Protein AF-A0A946HEK8-F1 (afdb_monomer_lite)

Foldseek 3Di:
DLVVLLVVLVVLLVVLVVQLVVLVPDPDVVSSVVSNVVSVVSSVVSVVVSCCSVVVDPDPPPDD

Radius of gyration: 16.12 Å; chains: 1; bounding box: 32×11×54 Å

Structure (mmCIF, N/CA/C/O backbone):
data_AF-A0A946HEK8-F1
#
_entry.id   AF-A0A946HEK8-F1
#
loop_
_atom_site.group_PDB
_atom_site.id
_atom_site.type_symbol
_atom_site.label_atom_id
_atom_site.label_alt_id
_atom_site.label_comp_id
_atom_site.label_asym_id
_atom_site.label_entity_id
_atom_site.label_seq_id
_atom_site.pdbx_PDB_ins_code
_atom_site.Cartn_x
_atom_site.Cartn_y
_atom_site.Cartn_z
_atom_site.occupancy
_atom_site.B_iso_or_equiv
_atom_site.auth_seq_id
_atom_site.auth_comp_id
_atom_site.auth_asym_id
_atom_site.auth_atom_id
_atom_site.pdbx_PDB_model_num
ATOM 1 N N . MET A 1 1 ? -17.353 3.814 14.482 1.00 58.78 1 MET A N 1
ATOM 2 C CA . MET A 1 1 ? -17.223 4.150 13.042 1.00 58.78 1 MET A CA 1
ATOM 3 C C . MET A 1 1 ? -15.825 3.853 12.472 1.00 58.78 1 MET A C 1
ATOM 5 O O . MET A 1 1 ? -15.348 4.573 11.611 1.00 58.78 1 MET A O 1
ATOM 9 N N . LYS A 1 2 ? -15.149 2.777 12.902 1.00 64.75 2 LYS A N 1
ATOM 10 C CA . LYS A 1 2 ? -13.778 2.462 12.444 1.00 64.75 2 LYS A CA 1
ATOM 11 C C . LYS A 1 2 ? -13.757 1.823 11.049 1.00 64.75 2 LYS A C 1
ATOM 13 O O . LYS A 1 2 ? -12.878 2.097 10.246 1.00 64.75 2 LYS A O 1
ATOM 18 N N . ILE A 1 3 ? -14.792 1.036 10.747 1.00 68.44 3 ILE A N 1
ATOM 19 C CA . ILE A 1 3 ? -14.991 0.358 9.458 1.00 68.44 3 ILE A CA 1
ATOM 20 C C . ILE A 1 3 ? -15.182 1.334 8.293 1.00 68.44 3 ILE A C 1
ATOM 22 O O . ILE A 1 3 ? -14.666 1.079 7.212 1.00 68.44 3 ILE A O 1
ATOM 26 N N . VAL A 1 4 ? -15.840 2.476 8.522 1.00 75.81 4 VAL A N 1
ATOM 27 C CA . VAL A 1 4 ? -16.048 3.504 7.485 1.00 75.81 4 VAL A CA 1
ATOM 28 C C . VAL A 1 4 ? -14.718 4.121 7.039 1.00 75.81 4 VAL A C 1
ATOM 30 O O . VAL A 1 4 ? -14.570 4.454 5.872 1.00 75.81 4 VAL A O 1
ATOM 33 N N . PHE A 1 5 ? -13.732 4.208 7.940 1.00 73.12 5 PHE A N 1
ATOM 34 C CA . PHE A 1 5 ? -12.374 4.661 7.617 1.00 73.12 5 PHE A CA 1
ATOM 35 C C . PHE A 1 5 ? -11.465 3.532 7.116 1.00 73.12 5 PHE A C 1
ATOM 37 O O . PHE A 1 5 ? -10.603 3.775 6.281 1.00 73.12 5 PHE A O 1
ATOM 44 N N . ALA A 1 6 ? -11.667 2.291 7.568 1.00 73.31 6 ALA A N 1
ATOM 45 C CA . ALA A 1 6 ? -10.898 1.142 7.090 1.00 73.31 6 ALA A CA 1
ATOM 46 C C . ALA A 1 6 ? -11.215 0.783 5.626 1.00 73.31 6 ALA A C 1
ATOM 48 O O . ALA A 1 6 ? -10.312 0.416 4.879 1.00 73.31 6 ALA A O 1
ATOM 49 N N . LEU A 1 7 ? -12.474 0.921 5.198 1.00 80.25 7 LEU A N 1
ATOM 50 C CA . LEU A 1 7 ? -12.916 0.598 3.838 1.00 80.25 7 LEU A CA 1
ATOM 51 C C . LEU A 1 7 ? -12.158 1.378 2.735 1.00 80.25 7 LEU A C 1
ATOM 53 O O . LEU A 1 7 ? -11.639 0.734 1.821 1.00 80.25 7 LEU A O 1
ATOM 57 N N . PRO A 1 8 ? -12.012 2.720 2.802 1.00 82.25 8 PRO A N 1
ATOM 58 C CA . PRO A 1 8 ? -11.234 3.464 1.815 1.00 82.25 8 PRO A CA 1
ATOM 59 C C . PRO A 1 8 ? -9.731 3.170 1.890 1.00 82.25 8 PRO A C 1
ATOM 61 O O . PRO A 1 8 ? -9.083 3.179 0.850 1.00 82.25 8 PRO A O 1
ATOM 64 N N . LEU A 1 9 ? -9.167 2.851 3.064 1.00 79.69 9 LEU A N 1
ATOM 65 C CA . LEU A 1 9 ? -7.751 2.459 3.186 1.00 79.69 9 LEU A CA 1
ATOM 66 C C . LEU A 1 9 ? -7.465 1.125 2.484 1.00 79.69 9 LEU A C 1
ATOM 68 O O . LEU A 1 9 ? -6.443 0.982 1.811 1.00 79.69 9 LEU A O 1
ATOM 72 N N . VAL A 1 10 ? -8.384 0.162 2.596 1.00 79.00 10 VAL A N 1
ATOM 73 C CA . VAL A 1 10 ? -8.309 -1.102 1.851 1.00 79.00 10 VAL A CA 1
ATOM 74 C C . VAL A 1 10 ? -8.471 -0.855 0.349 1.00 79.00 10 VAL A C 1
ATOM 76 O O . VAL A 1 10 ? -7.700 -1.395 -0.441 1.00 79.00 10 VAL A O 1
ATOM 79 N N . GLY A 1 11 ? -9.408 0.008 -0.057 1.00 84.25 11 GLY A N 1
ATOM 80 C CA . GLY A 1 11 ? -9.567 0.410 -1.458 1.00 84.25 11 GLY A CA 1
ATOM 81 C C . GLY A 1 11 ? -8.310 1.073 -2.036 1.00 84.25 11 GLY A C 1
ATOM 82 O O . GLY A 1 11 ? -7.872 0.722 -3.129 1.00 84.25 11 GLY A O 1
ATOM 83 N N . LEU A 1 12 ? -7.677 1.969 -1.276 1.00 83.06 12 LEU A N 1
ATOM 84 C CA . LEU A 1 12 ? -6.423 2.624 -1.654 1.00 83.06 12 LEU A CA 1
ATOM 85 C C . LEU A 1 12 ? -5.260 1.623 -1.746 1.00 83.06 12 LEU A C 1
ATOM 87 O O . LEU A 1 12 ? -4.418 1.730 -2.638 1.00 83.06 12 LEU A O 1
ATOM 91 N N . ALA A 1 13 ? -5.226 0.625 -0.857 1.00 82.81 13 ALA A N 1
ATOM 92 C CA . ALA A 1 13 ? -4.233 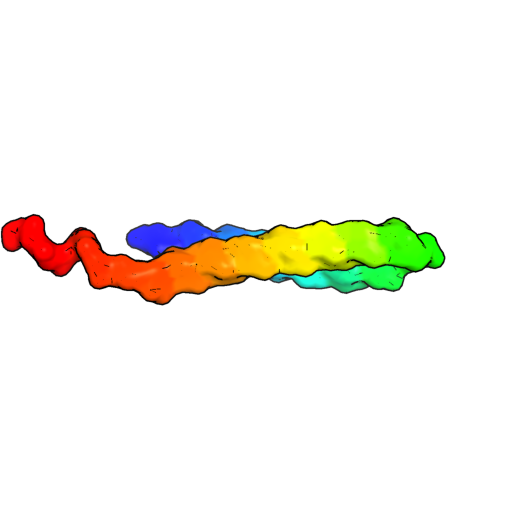-0.443 -0.911 1.00 82.81 13 ALA A CA 1
ATOM 93 C C . ALA A 1 13 ? -4.393 -1.287 -2.188 1.00 82.81 13 ALA A C 1
ATOM 95 O O . ALA A 1 13 ? -3.406 -1.529 -2.879 1.00 82.81 13 ALA A O 1
ATOM 96 N N . LEU A 1 14 ? -5.624 -1.664 -2.555 1.00 82.06 14 LEU A N 1
ATOM 97 C CA . LEU A 1 14 ? -5.905 -2.369 -3.814 1.00 82.06 14 LEU A CA 1
ATOM 98 C C . LEU A 1 14 ? -5.553 -1.520 -5.042 1.00 82.06 14 LEU A C 1
ATOM 100 O O . LEU A 1 14 ? -4.962 -2.035 -5.990 1.00 82.06 14 LEU A O 1
ATOM 104 N N . PHE A 1 15 ? -5.847 -0.218 -5.008 1.00 84.69 15 PHE A N 1
ATOM 105 C CA . PHE A 1 15 ? -5.446 0.717 -6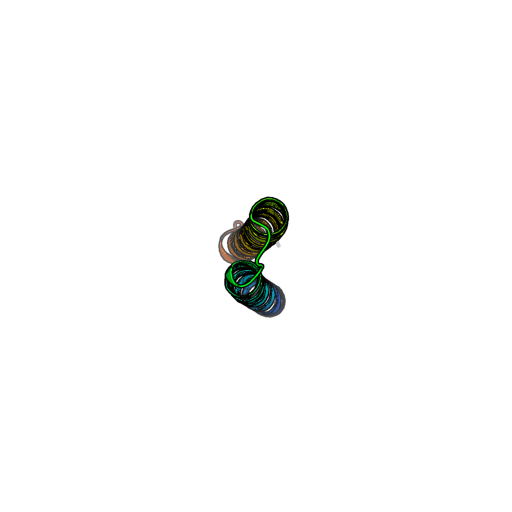.060 1.00 84.69 15 PHE A CA 1
ATOM 106 C C . PHE A 1 15 ? -3.919 0.782 -6.216 1.00 84.69 15 PHE A C 1
ATOM 108 O O . PHE A 1 15 ? -3.414 0.746 -7.336 1.00 84.69 15 PHE A O 1
ATOM 115 N N . CYS A 1 16 ? -3.170 0.796 -5.109 1.00 84.00 16 CYS A N 1
ATOM 116 C CA . CYS A 1 16 ? -1.708 0.729 -5.148 1.00 84.00 16 CYS A CA 1
ATOM 117 C C . CYS A 1 16 ? -1.197 -0.590 -5.743 1.00 84.00 16 CYS A C 1
ATOM 119 O O . CYS A 1 16 ? -0.261 -0.568 -6.538 1.00 84.00 16 CYS A O 1
ATOM 121 N N . VAL A 1 17 ? -1.813 -1.731 -5.418 1.00 81.19 17 VAL A N 1
ATOM 122 C CA . VAL A 1 17 ? -1.444 -3.029 -6.015 1.00 81.19 17 VAL A CA 1
ATOM 123 C C . VAL A 1 17 ? -1.697 -3.030 -7.524 1.00 81.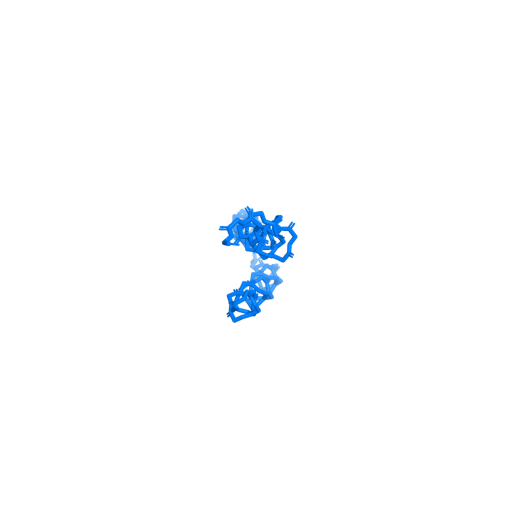19 17 VAL A C 1
ATOM 125 O O . VAL A 1 17 ? -0.849 -3.490 -8.287 1.00 81.19 17 VAL A O 1
ATOM 128 N N . TYR A 1 18 ? -2.822 -2.466 -7.969 1.00 83.50 18 TYR A N 1
ATOM 129 C CA . TYR A 1 18 ? -3.121 -2.334 -9.393 1.00 83.50 18 TYR A CA 1
ATOM 130 C C . TYR A 1 18 ? -2.118 -1.410 -10.105 1.00 83.50 18 TYR A C 1
ATOM 132 O O . TYR A 1 18 ? -1.576 -1.784 -11.141 1.00 83.50 18 TYR A O 1
ATOM 140 N N . GLY A 1 19 ? -1.794 -0.249 -9.524 1.00 79.81 19 GLY A N 1
ATOM 141 C CA . GLY A 1 19 ? -0.783 0.674 -10.059 1.00 79.81 19 GLY A CA 1
ATOM 142 C C . GLY A 1 19 ? 0.632 0.084 -10.094 1.00 79.81 19 GLY A C 1
ATOM 143 O O . GLY A 1 19 ? 1.388 0.335 -11.032 1.00 79.81 19 GLY A O 1
ATOM 144 N N . PHE A 1 20 ? 0.981 -0.765 -9.123 1.00 81.44 20 PHE A N 1
ATOM 145 C CA . PHE A 1 20 ? 2.229 -1.533 -9.129 1.00 81.44 20 PHE A CA 1
ATOM 146 C C . PHE A 1 20 ? 2.274 -2.542 -10.282 1.00 81.44 20 PHE A C 1
ATOM 148 O O . PHE A 1 20 ? 3.312 -2.687 -10.929 1.00 81.44 20 PHE A O 1
ATOM 155 N N . LEU A 1 21 ? 1.161 -3.238 -10.533 1.00 79.94 21 LEU A N 1
ATOM 156 C CA . LEU A 1 21 ? 1.060 -4.214 -11.614 1.00 79.94 21 LEU A CA 1
ATOM 157 C C . LEU A 1 21 ? 1.101 -3.526 -12.984 1.00 79.94 21 LEU A C 1
ATOM 159 O O . LEU A 1 21 ? 1.840 -3.972 -13.853 1.00 79.94 21 LEU A O 1
ATOM 163 N N . ALA A 1 22 ? 0.404 -2.396 -13.132 1.00 78.94 22 ALA A N 1
ATOM 164 C CA . ALA A 1 22 ? 0.468 -1.550 -14.322 1.00 78.94 22 ALA A CA 1
ATOM 165 C C . ALA A 1 22 ? 1.880 -0.984 -14.535 1.00 78.94 22 ALA A C 1
ATOM 167 O O . ALA A 1 22 ? 2.403 -1.008 -15.636 1.00 78.94 22 ALA A O 1
ATOM 168 N N . SER A 1 23 ? 2.584 -0.576 -13.474 1.00 73.50 23 SER A N 1
ATOM 169 C CA . SER A 1 23 ? 3.975 -0.111 -13.604 1.00 73.50 23 SER A CA 1
ATOM 170 C C . SER A 1 23 ? 4.916 -1.170 -14.165 1.00 73.50 23 SER A C 1
ATOM 172 O O . SER A 1 23 ? 5.952 -0.811 -14.710 1.00 73.50 23 SER A O 1
ATOM 174 N N . ALA A 1 24 ? 4.592 -2.461 -14.045 1.00 70.44 24 ALA A N 1
ATOM 175 C CA . ALA A 1 24 ? 5.396 -3.526 -14.636 1.00 70.44 24 ALA A CA 1
ATOM 176 C C . ALA A 1 24 ? 5.324 -3.552 -16.176 1.00 70.44 24 ALA A C 1
ATOM 178 O O . ALA A 1 24 ? 6.192 -4.155 -16.800 1.00 70.44 24 ALA A O 1
ATOM 179 N N . GLU A 1 25 ? 4.345 -2.883 -16.791 1.00 72.50 25 GLU A N 1
ATOM 180 C CA . GLU A 1 25 ? 4.244 -2.752 -18.250 1.00 72.50 25 GLU A CA 1
ATOM 181 C C . GLU A 1 25 ? 5.177 -1.668 -18.824 1.00 72.50 25 GLU A C 1
ATOM 183 O O . GLU A 1 25 ? 5.404 -1.623 -20.033 1.00 72.50 25 GLU A O 1
ATOM 188 N N . ALA A 1 26 ? 5.744 -0.803 -17.973 1.00 68.19 26 ALA A N 1
ATOM 189 C CA . ALA A 1 26 ? 6.649 0.253 -18.412 1.00 68.19 26 ALA A CA 1
ATOM 190 C C . ALA A 1 26 ? 7.940 -0.340 -19.007 1.00 68.19 26 ALA A C 1
ATOM 192 O O . ALA A 1 26 ? 8.586 -1.193 -18.394 1.00 68.19 26 ALA A O 1
ATOM 193 N N . SER A 1 27 ? 8.314 0.133 -20.202 1.00 63.50 27 SER A N 1
ATOM 194 C CA . SER A 1 27 ? 9.485 -0.349 -20.956 1.00 63.50 27 SER A CA 1
ATOM 195 C C . SER A 1 27 ? 10.824 0.096 -20.357 1.00 63.50 27 SER A C 1
ATOM 197 O O . SER A 1 27 ? 11.835 -0.576 -20.552 1.00 63.50 27 SER A O 1
ATOM 199 N N . ASP A 1 28 ? 10.834 1.195 -19.598 1.00 78.38 28 ASP A N 1
ATOM 200 C CA . ASP A 1 28 ? 12.034 1.730 -18.961 1.00 78.38 28 ASP A CA 1
ATOM 201 C C . ASP A 1 28 ? 12.220 1.162 -17.544 1.00 78.38 28 ASP A C 1
ATOM 203 O O . ASP A 1 28 ? 11.392 1.412 -16.662 1.00 78.38 28 ASP A O 1
ATOM 207 N N . PRO A 1 29 ? 13.320 0.437 -17.263 1.00 73.56 29 PRO A N 1
ATOM 208 C CA . PRO A 1 29 ? 13.520 -0.227 -15.975 1.00 73.56 29 PRO A CA 1
ATOM 209 C C . PRO A 1 29 ? 13.651 0.761 -14.804 1.00 73.56 29 PRO A C 1
ATOM 211 O O . PRO A 1 29 ? 13.217 0.461 -13.693 1.00 73.56 29 PRO A O 1
ATOM 214 N N . SER A 1 30 ? 14.211 1.953 -15.028 1.00 77.38 30 SER A N 1
ATOM 215 C CA . SER A 1 30 ? 14.358 2.999 -14.003 1.00 77.38 30 SER A CA 1
ATOM 216 C C . SER A 1 30 ? 13.011 3.598 -13.583 1.00 77.38 30 SER A C 1
ATOM 218 O O . SER A 1 30 ? 12.738 3.744 -12.388 1.00 77.38 30 SER A O 1
ATOM 220 N N . GLU A 1 31 ? 12.151 3.892 -14.558 1.00 73.88 31 GLU A N 1
ATOM 221 C CA . GLU A 1 31 ? 10.763 4.313 -14.360 1.00 73.88 31 GLU A CA 1
ATOM 222 C C . GLU A 1 31 ? 9.987 3.211 -13.629 1.00 73.88 31 GLU A C 1
ATOM 224 O O . GLU A 1 31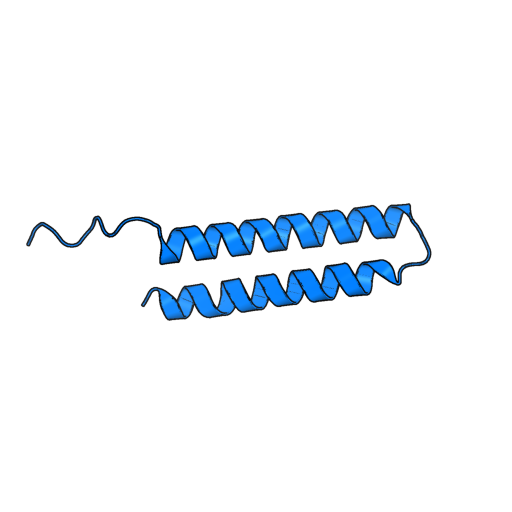 ? 9.343 3.477 -12.612 1.00 73.88 31 GLU A O 1
ATOM 229 N N . GLN A 1 32 ? 10.140 1.954 -14.064 1.00 76.44 32 GLN A N 1
ATOM 230 C CA . GLN A 1 32 ? 9.509 0.788 -13.448 1.00 76.44 32 GLN A CA 1
ATOM 231 C C . GLN A 1 32 ? 9.805 0.706 -11.947 1.00 76.44 32 GLN A C 1
ATOM 233 O O . GLN A 1 32 ? 8.888 0.569 -11.137 1.00 76.44 32 GLN A O 1
ATOM 238 N N . PHE A 1 33 ? 11.078 0.825 -11.558 1.00 76.38 33 PHE A N 1
ATOM 239 C CA . PHE A 1 33 ? 11.485 0.796 -10.153 1.00 76.38 33 PHE A CA 1
ATOM 240 C C . PHE A 1 33 ? 10.931 1.981 -9.361 1.00 76.38 33 PHE A C 1
ATOM 242 O O . PHE A 1 33 ? 10.502 1.799 -8.218 1.00 76.38 33 PHE A O 1
ATOM 249 N N . ARG A 1 34 ? 10.903 3.183 -9.949 1.00 79.19 34 ARG A N 1
ATOM 250 C CA . ARG A 1 34 ? 10.407 4.386 -9.269 1.00 79.19 34 ARG A CA 1
ATOM 251 C C . ARG A 1 34 ? 8.912 4.291 -8.980 1.00 79.19 34 ARG A C 1
ATOM 253 O O . ARG A 1 34 ? 8.499 4.513 -7.841 1.00 79.19 34 ARG A O 1
ATOM 260 N N . TRP A 1 35 ? 8.121 3.901 -9.976 1.00 76.94 35 TRP A N 1
ATOM 261 C CA . TRP A 1 35 ? 6.678 3.747 -9.824 1.00 76.94 35 TRP A CA 1
ATOM 262 C C . TRP A 1 35 ? 6.327 2.564 -8.919 1.00 76.94 35 TRP A C 1
ATOM 264 O O . TRP A 1 35 ? 5.547 2.722 -7.979 1.00 76.94 35 TRP A O 1
ATOM 274 N N . ARG A 1 36 ? 6.986 1.409 -9.092 1.00 80.00 36 ARG A N 1
ATOM 275 C CA . ARG A 1 36 ? 6.807 0.242 -8.212 1.00 80.00 36 ARG A CA 1
ATOM 276 C C . ARG A 1 36 ? 7.115 0.571 -6.757 1.00 80.00 36 ARG A C 1
ATOM 278 O O . ARG A 1 36 ? 6.310 0.248 -5.887 1.00 80.00 36 ARG A O 1
ATOM 285 N N . SER A 1 37 ? 8.234 1.239 -6.479 1.00 81.31 37 SER A N 1
ATOM 286 C CA . SER A 1 37 ? 8.591 1.642 -5.114 1.00 81.31 37 SER A CA 1
ATOM 287 C C . SER A 1 37 ? 7.538 2.583 -4.519 1.00 81.31 37 SER A C 1
ATOM 289 O O . SER A 1 37 ? 7.043 2.332 -3.420 1.00 81.31 37 SER A O 1
ATOM 291 N N . GLY A 1 38 ? 7.097 3.592 -5.281 1.00 83.38 38 GLY A N 1
ATOM 292 C CA . GLY A 1 38 ? 6.067 4.540 -4.847 1.00 83.38 38 GLY A CA 1
ATOM 293 C C . GLY A 1 38 ? 4.740 3.871 -4.482 1.00 83.38 38 GLY A C 1
ATOM 294 O O . GLY A 1 38 ? 4.222 4.084 -3.383 1.00 83.38 38 GLY A O 1
ATOM 295 N N . TYR A 1 39 ? 4.218 3.009 -5.359 1.00 83.12 39 TYR A N 1
ATOM 296 C CA . TYR A 1 39 ? 2.979 2.273 -5.097 1.00 83.12 39 TYR A CA 1
ATOM 297 C C . TYR A 1 39 ? 3.115 1.291 -3.930 1.00 83.12 39 TYR A C 1
ATOM 299 O O . TYR A 1 39 ? 2.188 1.152 -3.133 1.00 83.12 39 TYR A O 1
ATOM 307 N N . THR A 1 40 ? 4.275 0.650 -3.775 1.00 82.38 40 THR A N 1
ATOM 308 C CA . THR A 1 40 ? 4.514 -0.288 -2.668 1.00 82.38 40 THR A CA 1
ATOM 309 C C . THR A 1 40 ? 4.527 0.438 -1.323 1.00 82.38 40 THR A C 1
ATOM 311 O O . THR A 1 40 ? 3.869 -0.007 -0.385 1.00 82.38 40 THR A O 1
ATOM 314 N N . VAL A 1 41 ? 5.218 1.580 -1.231 1.00 87.06 41 VAL A N 1
ATOM 315 C CA . VAL A 1 41 ? 5.295 2.391 -0.003 1.00 87.06 41 VAL A CA 1
ATOM 316 C C . VAL A 1 41 ? 3.926 2.964 0.367 1.00 87.06 41 VAL A C 1
ATOM 318 O O . VAL A 1 41 ? 3.513 2.853 1.521 1.00 87.06 41 VAL A O 1
ATOM 321 N N . LEU A 1 42 ? 3.188 3.520 -0.601 1.00 84.88 42 LEU A N 1
ATOM 322 C CA . LEU A 1 42 ? 1.835 4.043 -0.372 1.00 84.88 42 LEU A CA 1
ATOM 323 C C . LEU A 1 42 ? 0.849 2.940 0.035 1.00 84.88 42 LEU A C 1
ATOM 325 O O . LEU A 1 42 ? 0.076 3.123 0.977 1.00 84.88 42 LEU A O 1
ATOM 329 N N . GLY A 1 43 ? 0.912 1.776 -0.618 1.00 86.44 43 GLY A N 1
ATOM 330 C CA . GLY A 1 43 ? 0.097 0.613 -0.273 1.00 86.44 43 GLY A CA 1
ATOM 331 C C . GLY A 1 43 ? 0.378 0.102 1.143 1.00 86.44 43 GLY A C 1
ATOM 332 O 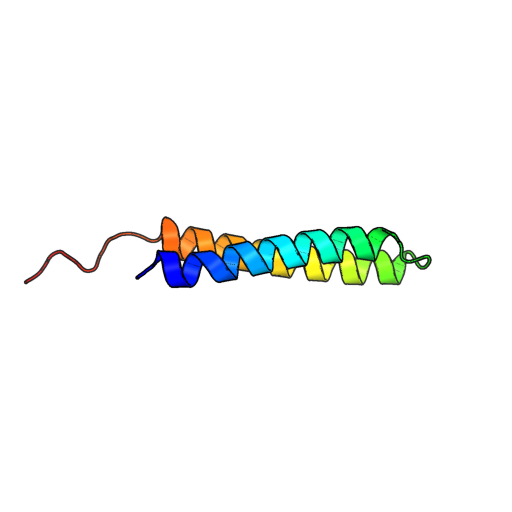O . GLY A 1 43 ? -0.560 -0.135 1.904 1.00 86.44 43 GLY A O 1
ATOM 333 N N . LEU A 1 44 ? 1.657 0.004 1.528 1.00 86.38 44 LEU A N 1
ATOM 334 C CA . LEU A 1 44 ? 2.085 -0.387 2.877 1.00 86.38 44 LEU A CA 1
ATOM 335 C C . LEU A 1 44 ? 1.634 0.607 3.945 1.00 86.38 44 LEU A C 1
ATOM 337 O O . LEU A 1 44 ? 1.117 0.184 4.975 1.00 86.38 44 LEU A O 1
ATOM 341 N N . LEU A 1 45 ? 1.789 1.912 3.707 1.00 86.44 45 LEU A N 1
ATOM 342 C CA . LEU A 1 45 ? 1.329 2.953 4.632 1.00 86.44 45 LEU A CA 1
ATOM 343 C C . LEU A 1 45 ? -0.191 2.910 4.819 1.00 86.44 45 LEU A C 1
ATOM 345 O O . LEU A 1 45 ? -0.675 3.018 5.945 1.00 86.44 45 LEU A O 1
ATOM 349 N N . SER A 1 46 ? -0.941 2.690 3.736 1.00 84.75 46 SER A N 1
ATOM 350 C CA . SER A 1 46 ? -2.397 2.535 3.796 1.00 84.75 46 SER A CA 1
ATOM 351 C C . SER A 1 46 ? -2.807 1.292 4.591 1.00 84.75 46 SER A C 1
ATOM 353 O O . SER A 1 46 ? -3.678 1.358 5.459 1.00 84.75 46 SER A O 1
ATOM 355 N N . LEU A 1 47 ? -2.133 0.161 4.362 1.00 82.62 47 LEU A N 1
ATOM 356 C CA . LEU A 1 47 ? -2.349 -1.075 5.117 1.00 82.62 47 LEU A CA 1
ATOM 357 C C . LEU A 1 47 ? -2.001 -0.916 6.597 1.00 82.62 47 LEU A C 1
ATOM 359 O O . LEU A 1 47 ? -2.778 -1.341 7.447 1.00 82.62 47 LEU A O 1
ATOM 363 N N . LEU A 1 48 ? -0.880 -0.267 6.915 1.00 85.62 48 LEU A N 1
ATOM 364 C CA . LEU A 1 48 ? -0.480 0.054 8.285 1.00 85.62 48 LEU A CA 1
ATOM 365 C C . LEU A 1 48 ? -1.508 0.959 8.968 1.00 85.62 48 LEU A C 1
ATOM 367 O O . LEU A 1 48 ? -1.874 0.694 10.109 1.00 85.62 48 LEU A O 1
ATOM 371 N N . GLY A 1 49 ? -2.025 1.976 8.274 1.00 82.62 49 GLY A N 1
ATOM 372 C CA . GLY A 1 49 ? -3.106 2.829 8.772 1.00 82.62 49 GLY A CA 1
ATOM 373 C C . GLY A 1 49 ? -4.402 2.054 9.022 1.00 82.62 49 GLY A C 1
ATOM 374 O O . GLY A 1 49 ? -5.041 2.229 10.061 1.00 82.62 49 GLY A O 1
ATOM 375 N N . ALA A 1 50 ? -4.768 1.137 8.120 1.00 81.06 50 ALA A N 1
ATOM 376 C CA . ALA A 1 50 ? -5.923 0.259 8.298 1.00 81.06 50 ALA A CA 1
ATOM 377 C C . ALA A 1 50 ? -5.736 -0.689 9.492 1.00 81.06 50 ALA A C 1
ATOM 379 O O . ALA A 1 50 ? -6.630 -0.804 10.330 1.00 81.06 50 ALA A O 1
ATOM 380 N N . LEU A 1 51 ? -4.564 -1.320 9.618 1.00 82.12 51 LEU A N 1
ATOM 381 C CA . LEU A 1 51 ? -4.195 -2.162 10.758 1.00 82.12 51 LEU A CA 1
ATOM 382 C C . LEU A 1 51 ? -4.194 -1.365 12.063 1.00 82.12 51 LEU A C 1
ATOM 384 O O . LEU A 1 51 ? -4.730 -1.843 13.054 1.00 82.12 51 LEU A O 1
ATOM 388 N N . ALA A 1 52 ? -3.679 -0.138 12.071 1.00 81.81 52 ALA A N 1
ATOM 389 C CA . ALA A 1 52 ? -3.720 0.740 13.234 1.00 81.81 52 ALA A CA 1
ATOM 390 C C . ALA A 1 52 ? -5.157 1.132 13.609 1.00 81.81 52 ALA A C 1
ATOM 392 O O . ALA A 1 52 ? -5.469 1.241 14.786 1.00 81.81 52 ALA A O 1
ATOM 393 N N . LEU A 1 53 ? -6.078 1.290 12.659 1.00 76.81 53 LEU A N 1
ATOM 394 C CA . LEU A 1 53 ? -7.485 1.564 12.977 1.00 76.81 53 LEU A CA 1
ATOM 395 C C . LEU A 1 53 ? -8.251 0.320 13.452 1.00 76.81 53 LEU A C 1
ATOM 397 O O . LEU A 1 53 ? -9.140 0.430 14.303 1.00 76.81 53 LEU A O 1
ATOM 401 N N . LEU A 1 54 ? -7.920 -0.853 12.907 1.00 74.06 54 LEU A N 1
ATOM 402 C CA . LEU A 1 54 ? -8.568 -2.129 13.223 1.00 74.06 54 LEU A CA 1
ATOM 403 C C . LEU A 1 54 ? -8.036 -2.749 14.526 1.00 74.06 54 LEU A C 1
ATOM 405 O O . LEU A 1 54 ? -8.824 -3.213 15.350 1.00 74.06 54 LEU A O 1
ATOM 409 N N . PHE A 1 55 ? -6.718 -2.715 14.732 1.00 74.44 55 PHE A N 1
ATOM 410 C CA . PHE A 1 55 ? -6.001 -3.308 15.867 1.00 74.44 55 PHE A CA 1
ATOM 411 C C . PHE A 1 55 ? -5.450 -2.280 16.861 1.00 74.44 55 PHE A C 1
ATOM 413 O O . PHE A 1 55 ? -5.077 -2.657 17.973 1.00 74.44 55 PHE A O 1
ATOM 420 N N . GLY A 1 56 ? -5.433 -0.988 16.519 1.00 64.56 56 GLY A N 1
ATOM 421 C CA . GLY A 1 56 ? -5.132 0.081 17.468 1.00 64.56 56 GLY A CA 1
ATOM 422 C C . GLY A 1 56 ? -6.128 0.045 18.613 1.00 64.56 56 GLY A C 1
ATOM 423 O O . GLY A 1 56 ? -7.341 0.224 18.458 1.00 64.56 56 GLY A O 1
ATOM 424 N N . LYS A 1 57 ? -5.561 -0.278 19.765 1.00 53.41 57 LYS A N 1
ATOM 425 C CA . LYS A 1 57 ? -6.186 -0.575 21.042 1.00 53.41 57 LYS A CA 1
ATOM 426 C C . LYS A 1 57 ? -7.470 0.226 21.294 1.00 53.41 57 LYS A C 1
ATOM 428 O O . LYS A 1 57 ? -7.482 1.454 21.312 1.00 53.41 57 LYS A O 1
ATOM 433 N N . ARG A 1 58 ? -8.550 -0.514 21.569 1.00 55.75 58 ARG A N 1
ATOM 434 C CA . ARG A 1 58 ? -9.630 -0.108 22.482 1.00 55.75 58 ARG A CA 1
ATOM 435 C C . ARG A 1 58 ? -8.981 0.442 23.764 1.00 55.75 58 ARG A C 1
ATOM 437 O O . ARG A 1 58 ? -8.551 -0.351 24.587 1.00 55.75 58 ARG A O 1
ATOM 444 N N . ASN A 1 59 ? -8.824 1.757 23.911 1.00 52.44 59 ASN A N 1
ATOM 445 C CA . ASN A 1 59 ? -8.356 2.351 25.174 1.00 52.44 59 ASN A CA 1
ATOM 446 C C . ASN A 1 59 ? -9.024 3.692 25.524 1.00 52.44 59 ASN A C 1
ATOM 448 O O . ASN A 1 59 ? -8.477 4.455 26.310 1.00 52.44 59 ASN A O 1
ATOM 452 N N . SER A 1 60 ? -10.202 3.978 24.972 1.00 50.28 60 SER A N 1
ATOM 453 C CA . SER A 1 60 ? -11.025 5.120 25.402 1.00 50.28 60 SER A CA 1
ATOM 454 C C . SER A 1 60 ? -12.484 4.709 25.551 1.00 50.28 60 SER A C 1
ATOM 456 O O . SER A 1 60 ? -13.365 5.354 25.001 1.00 50.28 60 SER A O 1
ATOM 458 N N . ASP A 1 61 ? -12.725 3.592 26.235 1.00 50.31 61 ASP A N 1
ATOM 459 C CA . ASP A 1 61 ? -14.059 3.264 26.752 1.00 50.31 61 ASP A CA 1
ATOM 460 C C . ASP A 1 61 ? -13.920 2.511 28.082 1.00 50.31 61 ASP A C 1
ATOM 462 O O . ASP A 1 61 ? -14.303 1.359 28.235 1.00 50.31 61 ASP A O 1
ATOM 466 N N . SER A 1 62 ? -13.210 3.135 29.018 1.00 51.53 62 SER A N 1
ATOM 467 C CA . SER A 1 62 ? -13.206 2.745 30.426 1.00 51.53 62 SER A CA 1
ATOM 468 C C . SER A 1 62 ? -12.844 3.988 31.222 1.00 51.53 62 SER A C 1
ATOM 470 O O . SER A 1 62 ? -11.695 4.147 31.602 1.00 51.53 62 SER A O 1
ATOM 472 N N . ASP A 1 63 ? -13.786 4.923 31.300 1.00 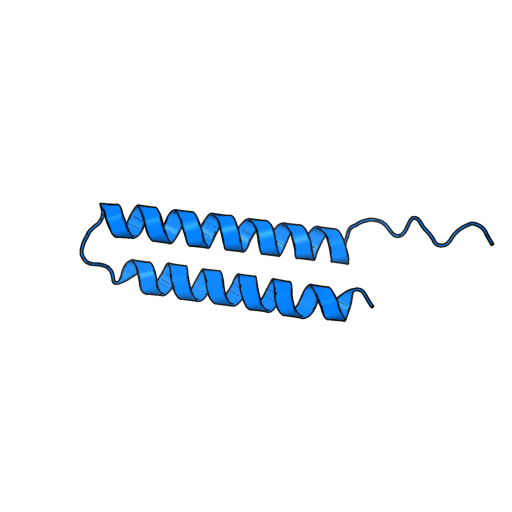49.47 63 ASP A N 1
ATOM 473 C CA . ASP A 1 63 ? -14.043 5.760 32.480 1.00 49.47 63 ASP A CA 1
ATOM 474 C C . ASP A 1 63 ? -15.192 6.713 32.128 1.00 49.47 63 ASP A C 1
ATOM 476 O O . ASP A 1 63 ? -15.005 7.795 31.565 1.00 49.47 63 ASP A O 1
ATOM 480 N N . ARG A 1 64 ? -16.412 6.250 32.391 1.00 42.72 64 ARG A N 1
ATOM 481 C CA . ARG A 1 64 ? -17.577 7.101 32.591 1.00 42.72 64 ARG A CA 1
ATOM 482 C C . ARG A 1 64 ? -18.312 6.605 33.823 1.00 42.72 64 ARG A C 1
ATOM 484 O O . ARG A 1 64 ? -18.377 5.366 33.981 1.00 42.72 64 ARG A O 1
#

pLDDT: mean 74.99, std 10.98, range [42.72, 87.06]

Secondary structure (DSSP, 8-state):
-HHHHHHHHHHHHHHHHHHHHHHTT-S-HHHHHHHHHHHHHHHHHHHHHHHHHHHS---SSS--

Sequence (64 aa):
MKIVFALPLVGLALFCVYGFLASAEASDPSEQFRWRSGYTVLGLLSLLGALALLFGKRNSDSDR